Protein AF-A0A0F9AHK0-F1 (afdb_monomer)

Solvent-accessible surface area (backbone atoms only — not comparable to full-atom values): 9996 Å² total; per-residue (Å²): 107,70,67,60,51,50,52,52,49,64,70,68,45,49,66,72,61,95,64,7,54,55,50,31,58,78,67,73,46,63,74,64,61,41,45,46,72,72,63,75,49,68,67,62,45,53,54,50,50,54,48,50,52,52,52,52,50,53,52,51,50,54,53,50,51,53,50,39,51,50,51,32,61,74,71,67,49,70,86,51,73,72,53,39,55,52,47,48,46,67,60,49,47,59,61,51,53,41,40,74,75,36,56,67,57,40,53,53,52,48,50,50,45,51,54,56,47,39,48,44,59,72,49,46,46,55,52,52,52,52,48,42,41,54,71,71,67,58,53,83,62,94,83,64,82,84,58,71,70,64,49,55,51,53,52,49,52,50,50,54,50,52,52,49,50,52,52,52,51,51,53,55,62,75,74,106

Radius of gyration: 20.99 Å; Cα contacts (8 Å, |Δi|>4): 92; chains: 1; bounding box: 49×42×51 Å

Organism: NCBI:txid412755

Foldseek 3Di:
DVVVVVCVLPVQAACDDDLGPVVCVVVVHDSLVSVCVRVVDVVVSVVVVVVVVVVVVVVVVVVLVVQLVVQCVVVVPPCDDPSVVVSSCVSVVVLVVQCVVPVVSSVVVVLCCCQLVVLCPVQVVVLVVLVCVCPVVVDDDPDDDPDPVVVSVVSVVVSVVSNVVSVVVVVVVVVD

Structure (mmCIF, N/CA/C/O backbone):
data_AF-A0A0F9AHK0-F1
#
_entry.id   AF-A0A0F9AHK0-F1
#
loop_
_atom_site.group_PDB
_atom_site.id
_atom_site.type_symbol
_atom_site.label_atom_id
_atom_site.label_alt_id
_atom_site.label_comp_id
_atom_site.label_asym_id
_atom_site.label_entity_id
_atom_site.label_seq_id
_atom_site.pdbx_PDB_ins_code
_atom_site.Cartn_x
_atom_site.Cartn_y
_atom_site.Cartn_z
_atom_site.occupancy
_atom_site.B_iso_or_equiv
_atom_site.auth_seq_id
_atom_site.auth_comp_id
_atom_site.auth_asym_id
_atom_site.auth_atom_id
_atom_site.pdbx_PDB_model_num
ATOM 1 N N . MET A 1 1 ? 10.999 13.729 -3.238 1.00 64.44 1 MET A N 1
ATOM 2 C CA . MET A 1 1 ? 11.751 12.574 -3.778 1.00 64.44 1 MET A CA 1
ATOM 3 C C . MET A 1 1 ? 10.966 11.853 -4.869 1.00 64.44 1 MET A C 1
ATOM 5 O O . MET A 1 1 ? 11.415 11.893 -6.000 1.00 64.44 1 MET A O 1
ATOM 9 N N . TYR A 1 2 ? 9.778 11.299 -4.582 1.00 69.88 2 TYR A N 1
ATOM 10 C CA . TYR A 1 2 ? 8.934 10.634 -5.594 1.00 69.88 2 TYR A CA 1
ATOM 11 C C . TYR A 1 2 ? 8.625 11.519 -6.815 1.00 69.88 2 TYR A C 1
ATOM 13 O O . TYR A 1 2 ? 8.857 11.109 -7.940 1.00 69.88 2 TYR A O 1
ATOM 21 N N . LEU A 1 3 ? 8.238 12.782 -6.602 1.00 77.81 3 LEU A N 1
ATOM 22 C CA . LEU A 1 3 ? 7.973 13.715 -7.709 1.00 77.81 3 LEU A CA 1
ATOM 23 C C . LEU A 1 3 ? 9.207 14.028 -8.571 1.00 77.81 3 LEU A C 1
ATOM 25 O O . LEU A 1 3 ? 9.085 14.187 -9.776 1.00 77.81 3 LEU A O 1
ATOM 29 N N . ILE A 1 4 ? 10.395 14.104 -7.962 1.00 75.62 4 ILE A N 1
ATOM 30 C CA . ILE A 1 4 ? 11.654 14.343 -8.690 1.00 75.62 4 ILE A CA 1
ATOM 31 C C . ILE A 1 4 ? 11.981 13.127 -9.561 1.00 75.62 4 ILE A C 1
ATOM 33 O O . ILE A 1 4 ? 12.410 13.273 -10.699 1.00 75.62 4 ILE A O 1
ATOM 37 N N . TRP A 1 5 ? 11.746 11.931 -9.024 1.00 73.00 5 TRP A N 1
ATOM 38 C CA . TRP A 1 5 ? 11.926 10.667 -9.724 1.00 73.00 5 TRP A CA 1
ATOM 39 C C . TRP A 1 5 ? 10.953 10.501 -10.899 1.00 73.00 5 TRP A C 1
ATOM 41 O O . TRP A 1 5 ? 11.391 10.203 -12.006 1.00 73.00 5 TRP A O 1
ATOM 51 N N . GLU A 1 6 ? 9.663 10.769 -10.686 1.00 77.12 6 GLU A N 1
ATOM 52 C CA . GLU A 1 6 ? 8.639 10.755 -11.741 1.00 77.12 6 GLU A CA 1
ATOM 53 C C . GLU A 1 6 ? 8.956 11.765 -12.846 1.00 77.12 6 GLU A C 1
ATOM 55 O O . GLU A 1 6 ? 8.950 11.419 -14.024 1.00 77.12 6 GLU A O 1
ATOM 60 N N . PHE A 1 7 ? 9.326 12.997 -12.483 1.00 81.06 7 PHE A N 1
ATOM 61 C CA . PHE A 1 7 ? 9.702 14.018 -13.461 1.00 81.06 7 PHE A CA 1
ATOM 62 C C . PHE A 1 7 ? 10.926 13.603 -14.290 1.00 81.06 7 PHE A C 1
ATOM 64 O O . PHE A 1 7 ? 10.965 13.821 -15.499 1.00 81.06 7 PHE A O 1
ATOM 71 N N . LEU A 1 8 ? 11.912 12.965 -13.657 1.00 75.69 8 LEU A N 1
ATOM 72 C CA . LEU A 1 8 ? 13.111 12.472 -14.328 1.00 75.69 8 LEU A CA 1
ATOM 73 C C . LEU A 1 8 ? 12.791 11.319 -15.292 1.00 75.69 8 LEU A C 1
ATOM 75 O O . LEU A 1 8 ? 13.277 11.320 -16.420 1.00 75.69 8 LEU A O 1
ATOM 79 N N . ILE A 1 9 ? 11.956 10.359 -14.889 1.00 75.56 9 ILE A N 1
ATOM 80 C CA . ILE A 1 9 ? 11.557 9.226 -15.740 1.00 75.56 9 ILE A CA 1
ATOM 81 C C . ILE A 1 9 ? 10.699 9.692 -16.918 1.00 75.56 9 ILE A C 1
ATOM 83 O O . ILE A 1 9 ? 11.008 9.355 -18.062 1.00 75.56 9 ILE A O 1
ATOM 87 N N . LEU A 1 10 ? 9.661 10.489 -16.653 1.00 79.00 10 LEU A N 1
ATOM 88 C CA . LEU A 1 10 ? 8.743 10.999 -17.676 1.00 79.00 10 LEU A CA 1
ATOM 89 C C . LEU A 1 10 ? 9.423 11.995 -18.626 1.00 79.00 10 LEU A C 1
ATOM 91 O O . LEU A 1 10 ? 9.027 12.103 -19.782 1.00 79.00 10 LEU A O 1
ATOM 95 N N . GLY A 1 11 ? 10.447 12.713 -18.154 1.00 77.62 11 GLY A N 1
ATOM 96 C CA . GLY A 1 11 ? 11.222 13.644 -18.974 1.00 77.62 11 GLY A CA 1
ATOM 97 C C . GLY A 1 11 ? 12.248 12.969 -19.891 1.00 77.62 11 GLY A C 1
ATOM 98 O O . GLY A 1 11 ? 12.596 13.536 -20.924 1.00 77.62 11 GLY A O 1
ATOM 99 N N . ILE A 1 12 ? 12.742 11.779 -19.533 1.00 74.62 12 ILE A N 1
ATOM 100 C CA . ILE A 1 12 ? 13.797 11.074 -20.284 1.00 74.62 12 ILE A CA 1
ATOM 101 C C . ILE A 1 12 ? 13.221 10.002 -21.216 1.00 74.62 12 ILE A C 1
ATOM 103 O O . ILE A 1 12 ? 13.754 9.795 -22.308 1.00 74.62 12 ILE A O 1
ATOM 107 N N . ILE A 1 13 ? 12.169 9.294 -20.798 1.00 76.44 13 ILE A N 1
ATOM 108 C CA . ILE A 1 13 ? 11.632 8.147 -21.539 1.00 76.44 13 ILE A CA 1
ATOM 109 C C . ILE A 1 13 ? 10.342 8.563 -22.261 1.00 76.44 13 ILE A C 1
ATOM 111 O O . ILE A 1 13 ? 9.387 8.982 -21.605 1.00 76.44 13 ILE A O 1
ATOM 115 N N . PRO A 1 14 ? 10.258 8.407 -23.595 1.00 77.00 14 PRO A N 1
ATOM 116 C CA . PRO A 1 14 ? 9.041 8.718 -24.333 1.00 77.00 14 PRO A CA 1
ATOM 117 C C . PRO A 1 14 ? 7.884 7.777 -23.954 1.00 77.00 14 PRO A C 1
ATOM 119 O O . PRO A 1 14 ? 8.067 6.587 -23.677 1.00 77.00 14 PRO A O 1
ATOM 122 N N . LEU A 1 15 ? 6.659 8.313 -23.982 1.00 68.25 15 LEU A N 1
ATOM 123 C CA . LEU A 1 15 ? 5.432 7.564 -23.681 1.00 68.25 15 LEU A CA 1
ATOM 124 C C . LEU A 1 15 ? 5.148 6.459 -24.718 1.00 68.25 15 LEU A C 1
ATOM 126 O O . LEU A 1 15 ? 4.670 5.382 -24.354 1.00 68.25 15 LEU A O 1
ATOM 130 N N . GLU A 1 16 ? 5.469 6.708 -25.991 1.00 69.31 16 GLU A N 1
ATOM 131 C CA . GLU A 1 16 ? 5.196 5.830 -27.138 1.00 69.31 16 GLU A CA 1
ATOM 132 C C . GLU A 1 16 ? 6.475 5.590 -27.964 1.00 69.31 16 GLU A C 1
ATOM 134 O O . GLU A 1 16 ? 7.288 6.498 -28.128 1.00 69.31 16 GLU A O 1
ATOM 139 N N . GLY A 1 17 ? 6.678 4.364 -28.468 1.00 66.50 17 GLY A N 1
ATOM 140 C CA . GLY A 1 17 ? 7.868 3.964 -29.240 1.00 66.50 17 GLY A CA 1
ATOM 141 C C . GLY A 1 17 ? 8.493 2.638 -28.779 1.00 66.50 17 GLY A C 1
ATOM 142 O O . GLY A 1 17 ? 8.067 2.056 -27.779 1.00 66.50 17 GLY A O 1
ATOM 143 N N . LYS A 1 18 ? 9.514 2.143 -29.502 1.00 63.22 18 LYS A N 1
ATOM 144 C CA . LYS A 1 18 ? 10.298 0.959 -29.086 1.00 63.22 18 LYS A CA 1
ATOM 145 C C . LYS A 1 18 ? 10.996 1.258 -27.755 1.00 63.22 18 LYS A C 1
ATOM 147 O O . LYS A 1 18 ? 11.804 2.176 -27.712 1.00 63.22 18 LYS A O 1
ATOM 152 N N . PHE A 1 19 ? 10.709 0.467 -26.720 1.00 66.31 19 PHE A N 1
ATOM 153 C CA . PHE A 1 19 ? 11.132 0.676 -25.324 1.00 66.31 19 PHE A CA 1
ATOM 154 C C . PHE A 1 19 ? 10.524 1.911 -24.629 1.00 66.31 19 PHE A C 1
ATOM 156 O O . PHE A 1 19 ? 11.051 2.359 -23.614 1.00 66.31 19 PHE A O 1
ATOM 163 N N . GLY A 1 20 ? 9.397 2.438 -25.119 1.00 73.31 20 GLY A N 1
ATOM 164 C CA . GLY A 1 20 ? 8.637 3.478 -24.415 1.00 73.31 20 GLY A CA 1
ATOM 165 C C . GLY A 1 20 ? 7.927 2.961 -23.155 1.00 73.31 20 GLY A C 1
ATOM 166 O O . GLY A 1 20 ? 7.785 1.749 -22.949 1.00 73.31 20 GLY A O 1
ATOM 167 N N . LEU A 1 21 ? 7.427 3.876 -22.319 1.00 75.06 21 LEU A N 1
ATOM 168 C CA . LEU A 1 21 ? 6.784 3.537 -21.036 1.00 75.06 21 LEU A CA 1
ATOM 169 C C . LEU A 1 21 ? 5.576 2.597 -21.195 1.00 75.06 21 LEU A C 1
ATOM 171 O O . LEU A 1 21 ? 5.417 1.672 -20.399 1.00 75.06 21 LEU A O 1
ATOM 175 N N . LYS A 1 22 ? 4.770 2.757 -22.257 1.00 73.75 22 LYS A N 1
ATOM 176 C CA . LYS A 1 22 ? 3.651 1.839 -22.551 1.00 73.75 22 LYS A CA 1
ATOM 177 C C . LYS A 1 22 ? 4.115 0.404 -22.814 1.00 73.75 22 LYS A C 1
ATOM 179 O O . LYS A 1 22 ? 3.472 -0.544 -22.367 1.00 73.75 22 LYS A O 1
ATOM 184 N N . GLN A 1 23 ? 5.241 0.230 -23.508 1.00 75.56 23 GLN A N 1
ATOM 185 C CA . GLN A 1 23 ? 5.791 -1.099 -23.767 1.00 75.56 23 GLN A CA 1
ATOM 186 C C . GLN A 1 23 ? 6.358 -1.712 -22.482 1.00 75.56 23 GLN A C 1
ATOM 188 O O . GLN A 1 23 ? 6.097 -2.882 -22.205 1.00 75.56 23 GLN A O 1
ATOM 193 N N . ALA A 1 24 ? 7.068 -0.919 -21.676 1.00 74.62 24 ALA A N 1
ATOM 194 C CA . ALA A 1 24 ? 7.576 -1.356 -20.378 1.00 74.62 24 ALA A CA 1
ATOM 195 C C . ALA A 1 24 ? 6.443 -1.829 -19.456 1.00 74.62 24 ALA A C 1
ATOM 197 O O . ALA A 1 24 ? 6.532 -2.916 -18.888 1.00 74.62 24 ALA A O 1
ATOM 198 N N . LEU A 1 25 ? 5.338 -1.079 -19.409 1.00 73.44 25 LEU A N 1
ATOM 199 C CA . LEU A 1 25 ? 4.135 -1.457 -18.670 1.00 73.44 25 LEU A CA 1
ATOM 200 C C . LEU A 1 25 ? 3.529 -2.767 -19.199 1.00 73.44 25 LEU A C 1
ATOM 202 O O . LEU A 1 25 ? 3.266 -3.676 -18.418 1.00 73.44 25 LEU A O 1
ATOM 206 N N . SER A 1 26 ? 3.374 -2.909 -20.522 1.00 70.81 26 SER A N 1
ATOM 207 C CA . SER A 1 26 ? 2.823 -4.135 -21.131 1.00 70.81 26 SER A CA 1
ATOM 208 C C . SER A 1 26 ? 3.670 -5.386 -20.861 1.00 70.81 26 SER A C 1
ATOM 210 O O . SER A 1 26 ? 3.148 -6.499 -20.787 1.00 70.81 26 SER A O 1
ATOM 212 N N . GLN A 1 27 ? 4.981 -5.206 -20.685 1.00 72.12 27 GLN A N 1
ATOM 213 C CA . GLN A 1 27 ? 5.934 -6.279 -20.414 1.00 72.12 27 GLN A CA 1
ATOM 214 C C . GLN A 1 27 ? 6.230 -6.452 -18.913 1.00 72.12 27 GLN A C 1
ATOM 216 O O . GLN A 1 27 ? 7.023 -7.322 -18.562 1.00 72.12 27 GLN A O 1
ATOM 221 N N . ASN A 1 28 ? 5.574 -5.686 -18.029 1.00 69.19 28 ASN A N 1
ATOM 222 C CA . ASN A 1 28 ? 5.828 -5.650 -16.581 1.00 69.19 28 ASN A CA 1
ATOM 223 C C . ASN A 1 28 ? 7.311 -5.403 -16.239 1.00 69.19 28 ASN A C 1
ATOM 225 O O . ASN A 1 28 ? 7.866 -6.021 -15.330 1.00 69.19 28 ASN A O 1
ATOM 229 N N . LEU A 1 29 ? 7.970 -4.535 -17.009 1.00 69.94 29 LEU A N 1
ATOM 230 C CA . LEU A 1 29 ? 9.369 -4.168 -16.815 1.00 69.94 29 LEU A CA 1
ATOM 231 C C . LEU A 1 29 ? 9.481 -2.945 -15.907 1.00 69.94 29 LEU A C 1
ATOM 233 O O . LEU A 1 29 ? 8.747 -1.970 -16.069 1.00 69.94 29 LEU A O 1
ATOM 237 N N . ASP A 1 30 ? 10.472 -2.964 -15.017 1.00 71.88 30 ASP A N 1
ATOM 238 C CA . ASP A 1 30 ? 10.845 -1.786 -14.238 1.00 71.88 30 ASP A CA 1
ATOM 239 C C . ASP A 1 30 ? 11.244 -0.627 -15.154 1.00 71.88 30 ASP A C 1
ATOM 241 O O . ASP A 1 30 ? 11.965 -0.803 -16.143 1.00 71.88 30 ASP A O 1
ATOM 245 N N . ALA A 1 31 ? 10.868 0.590 -14.757 1.00 68.50 31 ALA A N 1
ATOM 246 C CA . ALA A 1 31 ? 11.158 1.821 -15.493 1.00 68.50 31 ALA A CA 1
ATOM 247 C C . ALA A 1 31 ? 12.668 2.099 -15.683 1.00 68.50 31 ALA A C 1
ATOM 249 O O . ALA A 1 31 ? 13.062 2.900 -16.531 1.00 68.50 31 ALA A O 1
ATOM 250 N N . ILE A 1 32 ? 13.531 1.380 -14.957 1.00 70.25 32 ILE A N 1
ATOM 251 C CA . ILE A 1 32 ? 14.991 1.416 -15.102 1.00 70.25 32 ILE A CA 1
ATOM 252 C C . ILE A 1 32 ? 15.470 0.770 -16.413 1.00 70.25 32 ILE A C 1
ATOM 254 O O . ILE A 1 32 ? 16.486 1.194 -16.970 1.00 70.25 32 ILE A O 1
ATOM 258 N N . GLN A 1 33 ? 14.763 -0.239 -16.936 1.00 69.50 33 GLN A N 1
ATOM 259 C CA . GLN A 1 33 ? 15.159 -0.897 -18.188 1.00 69.50 33 GLN A CA 1
ATOM 260 C C . GLN A 1 33 ? 15.000 0.020 -19.415 1.00 69.50 33 GLN A C 1
ATOM 262 O O . GLN A 1 33 ? 15.969 0.158 -20.166 1.00 69.50 33 GLN A O 1
ATOM 267 N N . PRO A 1 34 ? 13.863 0.721 -19.600 1.00 69.44 34 PRO A N 1
ATOM 268 C CA . PRO A 1 34 ? 13.742 1.795 -20.585 1.00 69.44 34 PRO A CA 1
ATOM 269 C C . PRO A 1 34 ? 14.780 2.899 -20.386 1.00 69.44 34 PRO A C 1
ATOM 271 O O . PRO A 1 34 ? 15.402 3.347 -21.347 1.00 69.44 34 PRO A O 1
ATOM 274 N N . LEU A 1 35 ? 15.039 3.297 -19.134 1.00 68.31 35 LEU A N 1
ATOM 275 C CA . LEU A 1 35 ? 16.017 4.343 -18.833 1.00 68.31 35 LEU A CA 1
ATOM 276 C C . LEU A 1 35 ? 17.417 3.969 -19.338 1.00 68.31 35 LEU A C 1
ATOM 278 O O . LEU A 1 35 ? 18.112 4.813 -19.904 1.00 68.31 35 LEU A O 1
ATOM 282 N N . ARG A 1 36 ? 17.818 2.699 -19.189 1.00 68.62 36 ARG A N 1
ATOM 283 C CA . ARG A 1 36 ? 19.098 2.180 -19.696 1.00 68.62 36 ARG A CA 1
ATOM 284 C C . ARG A 1 36 ? 19.226 2.330 -21.211 1.00 68.62 36 ARG A C 1
ATOM 286 O O . ARG A 1 36 ? 20.310 2.661 -21.686 1.00 68.62 36 ARG A O 1
ATOM 293 N N . TYR A 1 37 ? 18.141 2.080 -21.941 1.00 70.19 37 TYR A N 1
ATOM 294 C CA . TYR A 1 37 ? 18.115 2.168 -23.400 1.00 70.19 37 TYR A CA 1
ATOM 295 C C . TYR A 1 37 ? 18.329 3.609 -23.889 1.00 70.19 37 TYR A C 1
ATOM 297 O O . TYR A 1 37 ? 19.104 3.826 -24.816 1.00 70.19 37 TYR A O 1
ATOM 305 N N . TYR A 1 38 ? 17.708 4.595 -23.231 1.00 69.44 38 TYR A N 1
ATOM 306 C CA . TYR A 1 38 ? 17.752 5.995 -23.672 1.00 69.44 38 TYR A CA 1
ATOM 307 C C . TYR A 1 38 ? 18.922 6.811 -23.109 1.00 69.44 38 TYR A C 1
ATOM 309 O O . TYR A 1 38 ? 19.412 7.710 -23.786 1.00 69.44 38 TYR A O 1
ATOM 317 N N . THR A 1 39 ? 19.398 6.520 -21.894 1.00 66.44 39 THR A N 1
ATOM 318 C CA . THR A 1 39 ? 20.471 7.323 -21.275 1.00 66.44 39 THR A CA 1
ATOM 319 C C . THR A 1 39 ? 21.875 6.862 -21.642 1.00 66.44 39 THR A C 1
ATOM 321 O O . THR A 1 39 ? 22.783 7.684 -21.624 1.00 66.44 39 THR A O 1
ATOM 324 N N . ASN A 1 40 ? 22.090 5.573 -21.941 1.00 65.50 40 ASN A N 1
ATOM 325 C CA . ASN A 1 40 ? 23.393 4.959 -22.266 1.00 65.50 40 ASN A CA 1
ATOM 326 C C . ASN A 1 40 ? 24.554 5.256 -21.267 1.00 65.50 40 ASN A C 1
ATOM 328 O O . ASN A 1 40 ? 25.704 4.885 -21.502 1.00 65.50 40 ASN A O 1
ATOM 332 N N . ILE A 1 41 ? 24.266 5.886 -20.119 1.00 70.12 41 ILE A N 1
ATOM 333 C CA . ILE A 1 41 ? 25.213 6.246 -19.057 1.00 70.12 41 ILE A CA 1
ATOM 334 C C . ILE A 1 41 ? 25.106 5.202 -17.945 1.00 70.12 41 ILE A C 1
ATOM 336 O O . ILE A 1 41 ? 24.137 5.159 -17.184 1.00 70.12 41 ILE A O 1
ATOM 340 N N . LYS A 1 42 ? 26.146 4.375 -17.808 1.00 69.06 42 LYS A N 1
ATOM 341 C CA . LYS A 1 42 ? 26.187 3.269 -16.834 1.00 69.06 42 LYS A CA 1
ATOM 342 C C . LYS A 1 42 ? 25.998 3.735 -15.379 1.00 69.06 42 LYS A C 1
ATOM 344 O O . LYS A 1 42 ? 25.365 3.031 -14.604 1.00 69.06 42 LYS A O 1
ATOM 349 N N . GLY A 1 43 ? 26.495 4.921 -15.009 1.00 70.94 43 GLY A N 1
ATOM 350 C CA . GLY A 1 43 ? 26.414 5.441 -13.634 1.00 70.94 43 GLY A CA 1
ATOM 351 C C . GLY A 1 43 ? 24.986 5.729 -13.151 1.00 70.94 43 GLY A C 1
ATOM 352 O O . GLY A 1 43 ? 24.614 5.323 -12.052 1.00 70.94 43 GLY A O 1
ATOM 353 N N . ILE A 1 44 ? 24.165 6.362 -13.995 1.00 72.06 44 ILE A N 1
ATOM 354 C CA . ILE A 1 44 ? 22.760 6.687 -13.687 1.00 72.06 44 ILE A CA 1
ATOM 355 C C . ILE A 1 44 ? 21.937 5.405 -13.539 1.00 72.06 44 ILE A C 1
ATOM 357 O O . ILE A 1 44 ? 21.104 5.300 -12.641 1.00 72.06 44 ILE A O 1
ATOM 361 N N . TYR A 1 45 ? 22.228 4.402 -14.368 1.00 72.19 45 TYR A N 1
ATOM 362 C CA . TYR A 1 45 ? 21.596 3.092 -14.287 1.00 72.19 45 TYR A CA 1
ATOM 363 C C . TYR A 1 45 ? 21.850 2.398 -12.939 1.00 72.19 45 TYR A C 1
ATOM 365 O O . TYR A 1 45 ? 20.894 1.980 -12.289 1.00 72.19 45 TYR A O 1
ATOM 373 N N . TYR A 1 46 ? 23.106 2.312 -12.479 1.00 76.31 46 TYR A N 1
ATOM 374 C CA . TYR A 1 46 ? 23.409 1.658 -11.199 1.00 76.31 46 TYR A CA 1
ATOM 375 C C . TYR A 1 46 ? 22.776 2.392 -10.015 1.00 76.31 46 TYR A C 1
ATOM 377 O O . TYR A 1 46 ? 22.182 1.748 -9.152 1.00 76.31 46 TYR A O 1
ATOM 385 N N . ILE A 1 47 ? 22.840 3.727 -9.991 1.00 79.62 47 ILE A N 1
ATOM 386 C CA . ILE A 1 47 ? 22.223 4.524 -8.921 1.00 79.62 47 ILE A CA 1
ATOM 387 C C . ILE A 1 47 ? 20.700 4.340 -8.917 1.00 79.62 47 ILE A C 1
ATOM 389 O O . ILE A 1 47 ? 20.116 4.101 -7.861 1.00 79.62 47 ILE A O 1
ATOM 393 N N . GLY A 1 48 ? 20.061 4.385 -10.090 1.00 77.62 48 GLY A N 1
ATOM 394 C CA . GLY A 1 48 ? 18.625 4.148 -10.232 1.00 77.62 48 GLY A CA 1
ATOM 395 C C . GLY A 1 48 ? 18.211 2.735 -9.816 1.00 77.62 48 GLY A C 1
ATOM 396 O O . GLY A 1 48 ? 17.170 2.564 -9.181 1.00 77.62 48 GLY A O 1
ATOM 397 N N . GLN A 1 49 ? 19.039 1.728 -10.103 1.00 79.50 49 GLN A N 1
ATOM 398 C CA . GLN A 1 49 ? 18.780 0.344 -9.710 1.00 79.50 49 GLN A CA 1
ATOM 399 C C . GLN A 1 49 ? 18.916 0.141 -8.194 1.0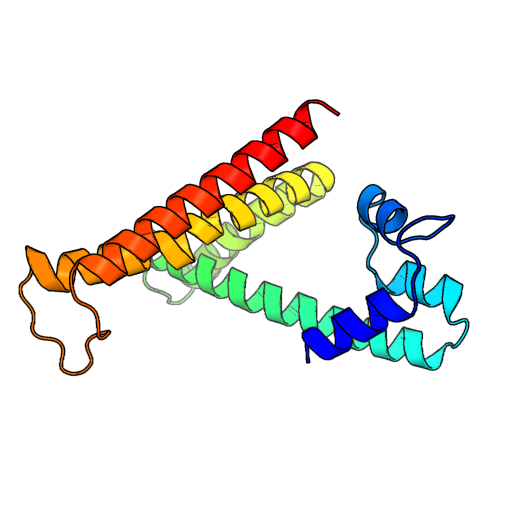0 79.50 49 GLN A C 1
ATOM 401 O O . GLN A 1 49 ? 18.034 -0.465 -7.587 1.00 79.50 49 GLN A O 1
ATOM 406 N N . PHE A 1 50 ? 19.956 0.701 -7.564 1.00 83.88 50 PHE A N 1
ATOM 407 C CA . PHE A 1 50 ? 20.087 0.692 -6.103 1.00 83.88 50 PHE A CA 1
ATOM 408 C C . PHE A 1 50 ? 18.920 1.417 -5.432 1.00 83.88 50 PHE A C 1
ATOM 410 O O . PHE A 1 50 ? 18.314 0.884 -4.503 1.00 83.88 50 PHE A O 1
ATOM 417 N N . PHE A 1 51 ? 18.564 2.602 -5.928 1.00 82.31 51 PHE A N 1
ATOM 418 C CA . PHE A 1 51 ? 17.432 3.362 -5.411 1.00 82.31 51 PHE A CA 1
ATOM 419 C C . PHE A 1 51 ? 16.120 2.578 -5.522 1.00 82.31 51 PHE A C 1
ATOM 421 O O . PHE A 1 51 ? 15.404 2.454 -4.531 1.00 82.31 51 PHE A O 1
ATOM 428 N N . SER A 1 52 ? 15.837 1.996 -6.690 1.00 83.31 52 SER A N 1
ATOM 429 C CA . SER A 1 52 ? 14.616 1.212 -6.917 1.00 83.31 52 SER A CA 1
ATOM 430 C C . SER A 1 52 ? 14.557 -0.011 -6.005 1.00 83.31 52 SER A C 1
ATOM 432 O O . SER A 1 52 ? 13.524 -0.267 -5.394 1.00 83.31 52 SER A O 1
ATOM 434 N N . PHE A 1 53 ? 15.678 -0.716 -5.829 1.00 85.75 53 PHE A N 1
ATOM 435 C CA . PHE A 1 53 ? 15.760 -1.857 -4.919 1.00 85.75 53 PHE A CA 1
ATOM 436 C C . PHE A 1 53 ? 15.414 -1.469 -3.475 1.00 85.75 53 PHE A C 1
ATOM 438 O O . PHE A 1 53 ? 14.576 -2.118 -2.843 1.00 85.75 53 PHE A O 1
ATOM 445 N N . PHE A 1 54 ? 16.005 -0.389 -2.955 1.00 88.44 54 PHE A N 1
ATOM 446 C CA . PHE A 1 54 ? 15.699 0.087 -1.604 1.00 88.44 54 PHE A CA 1
ATOM 447 C C . PHE A 1 54 ? 14.270 0.623 -1.480 1.00 88.44 54 PHE A C 1
ATOM 449 O O . PHE A 1 54 ? 13.619 0.373 -0.464 1.00 88.44 54 PHE A O 1
ATOM 456 N N . ALA A 1 55 ? 13.762 1.319 -2.500 1.00 86.19 55 ALA A N 1
ATOM 457 C CA . ALA A 1 55 ? 12.401 1.846 -2.518 1.00 86.19 55 ALA A CA 1
ATOM 458 C C . ALA A 1 55 ? 11.357 0.719 -2.478 1.00 86.19 55 ALA A C 1
ATOM 460 O O . ALA A 1 55 ? 10.465 0.740 -1.627 1.00 86.19 55 ALA A O 1
ATOM 461 N N . ILE A 1 56 ? 11.513 -0.298 -3.331 1.00 87.06 56 ILE A N 1
ATOM 462 C CA . ILE A 1 56 ? 10.635 -1.474 -3.370 1.00 87.06 56 ILE A CA 1
ATOM 463 C C . ILE A 1 56 ? 10.742 -2.253 -2.059 1.00 87.06 56 ILE A C 1
ATOM 465 O O . ILE A 1 56 ? 9.720 -2.564 -1.454 1.00 87.06 56 ILE A O 1
ATOM 469 N N . THR A 1 57 ? 11.960 -2.507 -1.568 1.00 88.81 57 THR A N 1
ATOM 470 C CA . THR A 1 57 ? 12.172 -3.243 -0.309 1.00 88.81 57 THR A CA 1
ATOM 471 C C . THR A 1 57 ? 11.511 -2.531 0.871 1.00 88.81 57 THR A C 1
ATOM 473 O O . THR A 1 57 ? 10.803 -3.155 1.657 1.00 88.81 57 THR A O 1
ATOM 476 N N . THR A 1 58 ? 11.686 -1.213 0.985 1.00 90.56 58 THR A N 1
ATOM 477 C CA . THR A 1 58 ? 11.107 -0.427 2.086 1.00 90.56 58 THR A CA 1
ATOM 478 C C . THR A 1 58 ? 9.581 -0.378 1.997 1.00 90.56 58 THR A C 1
ATOM 480 O O . THR A 1 58 ? 8.902 -0.547 3.010 1.00 90.56 58 THR A O 1
ATOM 483 N N . SER A 1 59 ? 9.031 -0.201 0.791 1.00 89.19 59 SER A N 1
ATOM 484 C CA . SER A 1 59 ? 7.581 -0.230 0.560 1.00 89.19 59 SER A CA 1
ATOM 485 C C . SER A 1 59 ? 6.983 -1.596 0.917 1.00 89.19 59 SER A C 1
ATOM 487 O O . SER A 1 59 ? 6.016 -1.680 1.678 1.00 89.19 59 SER A O 1
ATOM 489 N N . PHE A 1 60 ? 7.624 -2.675 0.461 1.00 87.56 60 PHE A N 1
ATOM 490 C CA . PHE A 1 60 ? 7.215 -4.045 0.749 1.00 87.56 60 PHE A CA 1
ATOM 491 C C . PHE A 1 60 ? 7.245 -4.359 2.248 1.00 87.56 60 PHE A C 1
ATOM 493 O O . PHE A 1 60 ? 6.306 -4.966 2.767 1.00 87.56 60 PHE A O 1
ATOM 500 N N . LEU A 1 61 ? 8.283 -3.915 2.965 1.00 89.44 61 LEU A N 1
ATOM 501 C CA . LEU A 1 61 ? 8.371 -4.081 4.417 1.00 89.44 61 LEU A CA 1
ATOM 502 C C . LEU A 1 61 ? 7.232 -3.358 5.144 1.00 89.44 61 LEU A C 1
ATOM 504 O O . LEU A 1 61 ? 6.640 -3.939 6.052 1.00 89.44 61 LEU A O 1
ATOM 508 N N . GLY A 1 62 ? 6.887 -2.135 4.731 1.00 88.94 62 GLY A N 1
ATOM 509 C CA . GLY A 1 62 ? 5.777 -1.380 5.319 1.00 88.94 62 GLY A CA 1
ATOM 510 C C . GLY A 1 62 ? 4.436 -2.105 5.186 1.00 88.94 62 GLY A C 1
ATOM 511 O O . GLY A 1 62 ? 3.727 -2.290 6.176 1.00 88.94 62 GLY A O 1
ATOM 512 N N . VAL A 1 63 ? 4.117 -2.584 3.980 1.00 86.56 63 VAL A N 1
ATOM 513 C CA . VAL A 1 63 ? 2.879 -3.340 3.721 1.00 86.56 63 VAL A CA 1
ATOM 514 C C . VAL A 1 63 ? 2.874 -4.673 4.473 1.00 86.56 63 VAL A C 1
ATOM 516 O O . VAL A 1 63 ? 1.870 -5.034 5.087 1.00 86.56 63 VAL A O 1
ATOM 519 N N . SER A 1 64 ? 4.002 -5.385 4.483 1.00 88.31 64 SER A N 1
ATOM 520 C CA . SER A 1 64 ? 4.121 -6.685 5.152 1.00 88.31 64 SER A CA 1
ATOM 521 C C . SER A 1 64 ? 3.950 -6.583 6.665 1.00 88.31 64 SER A C 1
ATOM 523 O O . SER A 1 64 ? 3.295 -7.433 7.263 1.00 88.31 64 SER A O 1
ATOM 525 N N . LEU A 1 65 ? 4.501 -5.538 7.292 1.00 88.62 65 LEU A N 1
ATOM 526 C CA . LEU A 1 65 ? 4.296 -5.267 8.716 1.00 88.62 65 LEU A CA 1
ATOM 527 C C . LEU A 1 65 ? 2.831 -4.926 9.014 1.00 88.62 65 LEU A C 1
ATOM 529 O O . LEU A 1 65 ? 2.273 -5.452 9.975 1.00 88.62 65 LEU A O 1
ATOM 533 N N . GLY A 1 66 ? 2.188 -4.122 8.161 1.00 88.31 66 GLY A N 1
ATOM 534 C CA . GLY A 1 66 ? 0.761 -3.820 8.283 1.00 88.31 66 GLY A CA 1
ATOM 535 C C . GLY A 1 66 ? -0.117 -5.072 8.198 1.00 88.31 66 GLY A C 1
ATOM 536 O O . GLY A 1 66 ? -1.010 -5.256 9.024 1.00 88.31 66 GLY A O 1
ATOM 537 N N . LEU A 1 67 ? 0.167 -5.971 7.250 1.00 87.44 67 LEU A N 1
ATOM 538 C CA . LEU A 1 67 ? -0.550 -7.241 7.117 1.00 87.44 67 LEU A CA 1
ATOM 539 C C . LEU A 1 67 ? -0.269 -8.185 8.295 1.00 87.44 67 LEU A C 1
ATOM 541 O O . LEU A 1 67 ? -1.192 -8.813 8.810 1.00 87.44 67 LEU A O 1
ATOM 545 N N . PHE A 1 68 ? 0.982 -8.252 8.752 1.00 89.06 68 PHE A N 1
ATOM 546 C CA . PHE A 1 68 ? 1.371 -9.027 9.928 1.00 89.06 68 PHE A CA 1
ATOM 547 C C . PHE A 1 68 ? 0.579 -8.590 11.168 1.00 89.06 68 PHE A C 1
ATOM 549 O O . PHE A 1 68 ? 0.031 -9.431 11.886 1.00 89.06 68 PHE A O 1
ATOM 556 N N . ASP A 1 69 ? 0.488 -7.280 11.406 1.00 87.81 69 ASP A N 1
ATOM 557 C CA . ASP A 1 69 ? -0.267 -6.722 12.526 1.00 87.81 69 ASP A CA 1
ATOM 558 C C . ASP A 1 69 ? -1.774 -6.942 12.359 1.00 87.81 69 ASP A C 1
ATOM 560 O O . ASP A 1 69 ? -2.429 -7.365 13.311 1.00 87.81 69 ASP A O 1
ATOM 564 N N . PHE A 1 70 ? -2.309 -6.769 11.147 1.00 87.31 70 PHE A N 1
ATOM 565 C CA . PHE A 1 70 ? -3.715 -7.039 10.843 1.00 87.31 70 PHE A CA 1
ATOM 566 C C . PHE A 1 70 ? -4.107 -8.498 11.123 1.00 87.31 70 PHE A C 1
ATOM 568 O O . PHE A 1 70 ? -5.139 -8.753 11.743 1.00 87.31 70 PHE A O 1
ATOM 575 N N . ILE A 1 71 ? -3.279 -9.465 10.715 1.00 87.00 71 ILE A N 1
ATOM 576 C CA . ILE A 1 71 ? -3.518 -10.893 10.978 1.00 87.00 71 ILE A CA 1
ATOM 577 C C . ILE A 1 71 ? -3.402 -11.184 12.478 1.00 87.00 71 ILE A C 1
ATOM 579 O O . ILE A 1 71 ? -4.247 -11.889 13.037 1.00 87.00 71 ILE A O 1
ATOM 583 N N . ALA A 1 72 ? -2.389 -10.633 13.151 1.00 87.44 72 ALA A N 1
ATOM 584 C CA . ALA A 1 72 ? -2.223 -10.807 14.592 1.00 87.44 72 ALA A CA 1
ATOM 585 C C . ALA A 1 72 ? -3.450 -10.305 15.374 1.00 87.44 72 ALA A C 1
ATOM 587 O O . ALA A 1 72 ? -3.935 -11.005 16.269 1.00 87.44 72 ALA A O 1
ATOM 588 N N . ASP A 1 73 ? -3.973 -9.136 15.003 1.00 85.94 73 ASP A N 1
ATOM 589 C CA . ASP A 1 73 ? -5.136 -8.521 15.640 1.00 85.94 73 ASP A CA 1
ATOM 590 C C . ASP A 1 73 ? -6.438 -9.254 15.272 1.00 85.94 73 ASP A C 1
ATOM 592 O O . ASP A 1 73 ? -7.265 -9.519 16.149 1.00 85.94 73 ASP A O 1
ATOM 596 N N . GLY A 1 74 ? -6.594 -9.667 14.010 1.00 84.75 74 GLY A N 1
ATOM 597 C CA . GLY A 1 74 ? -7.756 -10.413 13.520 1.00 84.75 74 GLY A CA 1
ATOM 598 C C . GLY A 1 74 ? -7.933 -11.773 14.200 1.00 84.75 74 GLY A C 1
ATOM 599 O O . GLY A 1 74 ? -9.041 -12.123 14.608 1.00 84.75 74 GLY A O 1
ATOM 600 N N . PHE A 1 75 ? -6.839 -12.512 14.409 1.00 83.31 75 PHE A N 1
ATOM 601 C CA . PHE A 1 75 ? -6.861 -13.790 15.134 1.00 83.31 75 PHE A CA 1
ATOM 602 C C . PHE A 1 75 ? -6.658 -13.642 16.654 1.00 83.31 75 PHE A C 1
ATOM 604 O O . PHE A 1 75 ? -6.648 -14.646 17.369 1.00 83.31 75 PHE A O 1
ATOM 611 N N . LYS A 1 76 ? -6.495 -12.412 17.169 1.00 80.56 76 LYS A N 1
ATOM 612 C CA . LYS A 1 76 ? -6.193 -12.110 18.585 1.00 80.56 76 LYS A CA 1
ATOM 613 C C . LYS A 1 76 ? -4.991 -12.899 19.127 1.00 80.56 76 LYS A C 1
ATOM 615 O O . LYS A 1 76 ? -4.978 -13.346 20.278 1.00 80.56 76 LYS A O 1
ATOM 620 N N . ILE A 1 77 ? -3.970 -13.099 18.297 1.00 79.69 77 ILE A N 1
ATOM 621 C CA . ILE A 1 77 ? -2.793 -13.899 18.642 1.00 79.69 77 ILE A CA 1
ATOM 622 C C . ILE A 1 77 ? -1.741 -13.000 19.297 1.00 79.69 77 ILE A C 1
ATOM 624 O O . ILE A 1 77 ? -1.298 -12.004 18.732 1.00 79.69 77 ILE A O 1
ATOM 628 N N . GLN A 1 78 ? -1.270 -13.383 20.487 1.00 74.00 78 GLN A N 1
ATOM 629 C CA . GLN A 1 78 ? -0.153 -12.690 21.131 1.00 74.00 78 GLN A CA 1
ATOM 630 C C . GLN A 1 78 ? 1.131 -12.829 20.298 1.00 74.00 78 GLN A C 1
ATOM 632 O O . GLN A 1 78 ? 1.567 -13.941 19.987 1.00 74.00 78 GLN 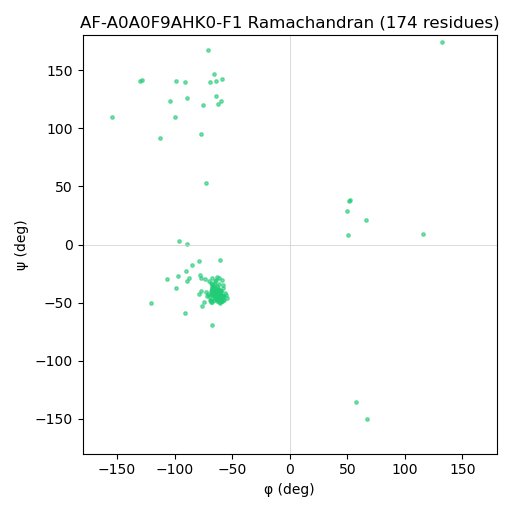A O 1
ATOM 637 N N . LYS A 1 79 ? 1.771 -11.693 20.001 1.00 73.56 79 LYS A N 1
ATOM 638 C CA . LYS A 1 79 ? 2.991 -11.558 19.183 1.00 73.56 79 LYS A CA 1
ATOM 639 C C . LYS A 1 79 ? 4.259 -12.056 19.917 1.00 73.56 79 LYS A C 1
ATOM 641 O O . LYS A 1 79 ? 5.232 -11.316 20.041 1.00 73.56 79 LYS A O 1
ATOM 646 N N . LYS A 1 80 ? 4.267 -13.285 20.454 1.00 74.50 80 LYS A N 1
ATOM 647 C CA . LYS A 1 80 ? 5.396 -13.858 21.225 1.00 74.50 80 LYS A CA 1
ATOM 648 C C . LYS A 1 80 ? 5.809 -15.253 20.743 1.00 74.50 80 LYS A C 1
ATOM 650 O O . LYS A 1 80 ? 4.966 -16.096 20.440 1.00 74.50 80 LYS A O 1
ATOM 655 N N . GLY A 1 81 ? 7.123 -15.500 20.729 1.00 78.75 81 GLY A N 1
ATOM 656 C CA . GLY A 1 81 ? 7.723 -16.808 20.444 1.00 78.75 81 GLY A CA 1
ATOM 657 C C . GLY A 1 81 ? 7.319 -17.389 19.085 1.00 78.75 81 GLY A C 1
ATOM 658 O O . GLY A 1 81 ? 7.261 -16.678 18.083 1.00 78.75 81 GLY A O 1
ATOM 659 N N . ILE A 1 82 ? 6.991 -18.683 19.069 1.00 78.69 82 ILE A N 1
ATOM 660 C CA . ILE A 1 82 ? 6.627 -19.464 17.871 1.00 78.69 82 ILE A CA 1
ATOM 661 C C . ILE A 1 82 ? 5.408 -18.875 17.139 1.00 78.69 82 ILE A C 1
ATOM 663 O O . ILE A 1 82 ? 5.335 -18.921 15.913 1.00 78.69 82 ILE A O 1
ATOM 667 N N . LYS A 1 83 ? 4.480 -18.238 17.865 1.00 80.19 83 LYS A N 1
ATOM 668 C CA . LYS A 1 83 ? 3.275 -17.634 17.277 1.00 80.19 83 LYS A CA 1
ATOM 669 C C . LYS A 1 83 ? 3.605 -16.469 16.338 1.00 80.19 83 LYS A C 1
ATOM 671 O O . LYS A 1 83 ? 2.924 -16.294 15.335 1.00 80.19 83 LYS A O 1
ATOM 676 N N . LYS A 1 84 ? 4.684 -15.720 16.605 1.00 83.19 84 LYS A N 1
ATOM 677 C CA . LYS A 1 84 ? 5.184 -14.664 15.706 1.00 83.19 84 LYS A CA 1
ATOM 678 C C . LYS A 1 84 ? 5.642 -15.250 14.369 1.00 83.19 84 LYS A C 1
ATOM 680 O O . LYS A 1 84 ? 5.311 -14.710 13.321 1.00 83.19 84 LYS A O 1
ATOM 685 N N . ILE A 1 85 ? 6.381 -16.357 14.413 1.00 83.62 85 ILE A N 1
ATOM 686 C CA . ILE A 1 85 ? 6.865 -17.043 13.209 1.00 8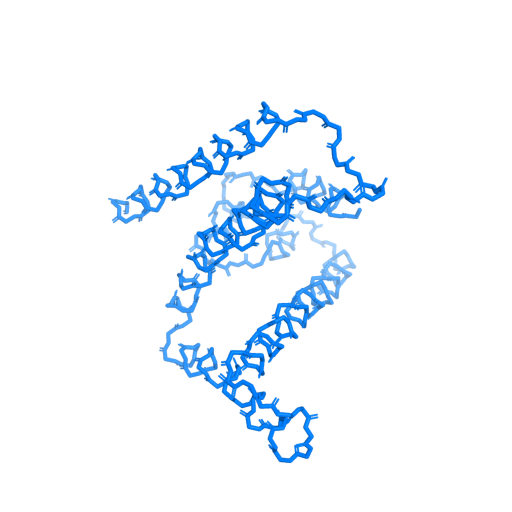3.62 85 ILE A CA 1
ATOM 687 C C . ILE A 1 85 ? 5.679 -17.588 12.413 1.00 83.62 85 ILE A C 1
ATOM 689 O O . ILE A 1 85 ? 5.637 -17.409 11.205 1.00 83.62 85 ILE A O 1
ATOM 693 N N . LEU A 1 86 ? 4.682 -18.169 13.085 1.00 86.06 86 LEU A N 1
ATOM 694 C CA . LEU A 1 86 ? 3.475 -18.677 12.434 1.00 86.06 86 LEU A CA 1
ATOM 695 C C . LEU A 1 86 ? 2.678 -17.571 11.720 1.00 86.06 86 LEU A C 1
ATOM 697 O O . LEU A 1 86 ? 2.282 -17.759 10.574 1.00 86.06 86 LEU A O 1
ATOM 701 N N . ILE A 1 87 ? 2.499 -16.403 12.349 1.00 86.50 87 ILE A N 1
ATOM 702 C CA . ILE A 1 87 ? 1.844 -15.249 11.706 1.00 86.50 87 ILE A CA 1
ATOM 703 C C . ILE A 1 87 ? 2.656 -14.780 10.494 1.00 86.50 87 ILE A C 1
ATOM 705 O O . ILE A 1 87 ? 2.083 -14.556 9.431 1.00 86.50 87 ILE A O 1
ATOM 709 N N . ALA A 1 88 ? 3.984 -14.675 10.617 1.00 86.38 88 ALA A N 1
ATOM 710 C CA . ALA A 1 88 ? 4.843 -14.295 9.495 1.00 86.38 88 ALA A CA 1
ATOM 711 C C . ALA A 1 88 ? 4.732 -15.304 8.342 1.00 86.38 88 ALA A C 1
ATOM 713 O O . ALA A 1 88 ? 4.602 -14.918 7.185 1.00 86.38 88 ALA A O 1
ATOM 714 N N . LEU A 1 89 ? 4.695 -16.595 8.659 1.00 87.81 89 LEU A N 1
ATOM 715 C CA . LEU A 1 89 ? 4.553 -17.661 7.678 1.00 87.81 89 LEU A CA 1
ATOM 716 C C . LEU A 1 89 ? 3.199 -17.558 6.961 1.00 87.81 89 LEU A C 1
ATOM 718 O O . LEU A 1 89 ? 3.172 -17.548 5.740 1.00 87.81 89 LEU A O 1
ATOM 722 N N . ILE A 1 90 ? 2.094 -17.347 7.679 1.00 86.75 90 ILE A N 1
ATOM 723 C CA . ILE A 1 90 ? 0.769 -17.113 7.071 1.00 86.75 90 ILE A CA 1
ATOM 724 C C . ILE A 1 90 ? 0.732 -15.817 6.241 1.00 86.75 90 ILE A C 1
ATOM 726 O O . ILE A 1 90 ? 0.013 -15.749 5.251 1.00 86.75 90 ILE A O 1
ATOM 730 N N . THR A 1 91 ? 1.514 -14.803 6.612 1.00 87.06 91 THR A N 1
ATOM 731 C CA . THR A 1 91 ? 1.587 -13.520 5.894 1.00 87.06 91 THR A CA 1
ATOM 732 C C . THR A 1 91 ? 2.311 -13.665 4.551 1.00 87.06 91 THR A C 1
ATOM 734 O O . THR A 1 91 ? 1.848 -13.145 3.539 1.00 87.06 91 THR A O 1
ATOM 737 N N . PHE A 1 92 ? 3.440 -14.382 4.522 1.00 88.31 92 PHE A N 1
ATOM 738 C CA . PHE A 1 92 ? 4.306 -14.466 3.339 1.00 88.31 92 PHE A CA 1
ATOM 739 C C . PHE A 1 92 ? 4.078 -15.706 2.474 1.00 88.31 92 PHE A C 1
ATOM 741 O O . PHE A 1 92 ? 4.324 -15.661 1.269 1.00 88.31 92 PHE A O 1
ATOM 748 N N . LEU A 1 93 ? 3.607 -16.812 3.050 1.00 89.62 93 LEU A N 1
ATOM 749 C CA . LEU A 1 93 ? 3.467 -18.073 2.325 1.00 89.62 93 LEU A CA 1
ATOM 750 C C . LEU A 1 93 ? 2.438 -18.000 1.185 1.00 89.62 93 LEU A C 1
ATOM 752 O O . LEU A 1 93 ? 2.783 -18.440 0.089 1.00 89.62 93 LEU A O 1
ATOM 756 N N . PRO A 1 94 ? 1.237 -17.406 1.351 1.00 86.88 94 PRO A N 1
ATOM 757 C CA . PRO A 1 94 ? 0.288 -17.295 0.247 1.00 86.88 94 PRO A CA 1
ATOM 758 C C . PRO A 1 94 ? 0.840 -16.471 -0.931 1.00 86.88 94 PRO A C 1
ATOM 760 O O . PRO A 1 94 ? 0.824 -16.989 -2.050 1.00 86.88 94 PRO A O 1
ATOM 763 N N . PRO A 1 95 ? 1.410 -15.260 -0.728 1.00 87.06 95 PRO A N 1
ATOM 764 C CA . PRO A 1 95 ? 2.069 -14.519 -1.806 1.00 87.06 95 PRO A CA 1
ATOM 765 C C . PRO A 1 95 ? 3.173 -15.309 -2.521 1.00 87.06 95 PRO A C 1
ATOM 767 O O . PRO A 1 95 ? 3.233 -15.294 -3.751 1.00 87.06 95 PRO A O 1
ATOM 770 N N . ILE A 1 96 ? 4.024 -16.027 -1.776 1.00 87.44 96 ILE A N 1
ATOM 771 C CA . ILE A 1 96 ? 5.135 -16.808 -2.347 1.00 87.44 96 ILE A CA 1
ATOM 772 C C . ILE A 1 96 ? 4.611 -17.952 -3.219 1.00 87.44 96 ILE A C 1
ATOM 774 O O . ILE A 1 96 ? 5.074 -18.125 -4.345 1.00 87.44 96 ILE A O 1
ATOM 778 N N . VAL A 1 97 ? 3.622 -18.707 -2.736 1.00 90.81 97 VAL A N 1
ATOM 779 C CA . VAL A 1 97 ? 3.036 -19.828 -3.487 1.00 90.81 97 VAL A CA 1
ATOM 780 C C . VAL A 1 97 ? 2.376 -19.336 -4.776 1.00 90.81 97 VAL A C 1
ATOM 782 O O . VAL A 1 97 ? 2.611 -19.905 -5.839 1.00 90.81 97 VAL A O 1
ATOM 785 N N . ILE A 1 98 ? 1.607 -18.245 -4.712 1.00 87.19 98 ILE A N 1
ATOM 786 C CA . ILE A 1 98 ? 0.947 -17.670 -5.895 1.00 87.19 98 ILE A CA 1
ATOM 787 C C . ILE A 1 98 ? 1.986 -17.189 -6.915 1.00 87.19 98 ILE A C 1
ATOM 789 O O . ILE A 1 98 ? 1.834 -17.437 -8.111 1.00 87.19 98 ILE A O 1
ATOM 793 N N . THR A 1 99 ? 3.065 -16.557 -6.445 1.00 87.50 99 THR A N 1
ATOM 794 C CA . THR A 1 99 ? 4.149 -16.066 -7.310 1.00 87.50 99 THR A CA 1
ATOM 795 C C . THR A 1 99 ? 4.887 -17.210 -8.008 1.00 87.50 99 THR A C 1
ATOM 797 O O . THR A 1 99 ? 5.224 -17.079 -9.184 1.00 87.50 99 THR A O 1
ATOM 800 N N . LEU A 1 100 ? 5.100 -18.340 -7.321 1.00 87.75 100 LEU A N 1
ATOM 801 C CA . LEU A 1 100 ? 5.729 -19.533 -7.902 1.00 87.75 100 LEU A CA 1
ATOM 802 C C . LEU A 1 100 ? 4.857 -20.204 -8.972 1.00 87.75 100 LEU A C 1
ATOM 804 O O . LEU A 1 100 ? 5.393 -20.738 -9.938 1.00 87.75 100 LEU A O 1
ATOM 808 N N . ILE A 1 101 ? 3.530 -20.179 -8.812 1.00 89.12 101 ILE A N 1
ATOM 809 C CA . ILE A 1 101 ? 2.598 -20.774 -9.780 1.00 89.12 101 ILE A CA 1
ATOM 810 C C . ILE A 1 101 ? 2.458 -19.879 -11.012 1.00 89.12 101 ILE A C 1
ATOM 812 O O . ILE A 1 101 ? 2.594 -20.347 -12.142 1.00 89.12 101 ILE A O 1
ATOM 816 N N . ASN A 1 102 ? 2.142 -18.596 -10.812 1.00 85.12 102 ASN A N 1
ATOM 817 C CA . ASN A 1 102 ? 1.976 -17.659 -11.915 1.00 85.12 102 ASN A CA 1
ATOM 818 C C . ASN A 1 102 ? 2.247 -16.210 -11.468 1.00 85.12 102 ASN A C 1
ATOM 820 O O . ASN A 1 102 ? 1.401 -15.604 -10.800 1.00 85.12 102 ASN A O 1
ATOM 824 N N . PRO A 1 103 ? 3.358 -15.593 -11.911 1.00 82.00 103 PRO A N 1
ATOM 825 C CA . PRO A 1 103 ? 3.684 -14.218 -11.539 1.00 82.00 103 PRO A CA 1
ATOM 826 C C . PRO A 1 103 ? 2.648 -13.208 -12.052 1.00 82.00 103 PRO A C 1
ATOM 828 O O . PRO A 1 103 ? 2.419 -12.184 -11.411 1.00 82.00 103 PRO A O 1
ATOM 831 N N . LYS A 1 104 ? 1.955 -13.498 -13.164 1.00 83.38 104 LYS A N 1
ATOM 832 C CA . LYS A 1 104 ? 0.890 -12.618 -13.675 1.00 83.38 104 LYS A CA 1
ATOM 833 C C . LYS A 1 104 ? -0.310 -12.586 -12.733 1.00 83.38 104 LYS A C 1
ATOM 835 O O . LYS A 1 104 ? -0.906 -11.531 -12.547 1.00 83.38 104 LYS A O 1
ATOM 840 N N . LEU A 1 105 ? -0.645 -13.726 -12.125 1.00 83.62 105 LEU A N 1
ATOM 841 C CA . LEU A 1 105 ? -1.758 -13.819 -11.183 1.00 83.62 105 LEU A CA 1
ATOM 842 C C . LEU A 1 105 ? -1.469 -13.018 -9.910 1.00 83.62 105 LEU A C 1
ATOM 844 O O . LEU A 1 105 ? -2.351 -12.315 -9.422 1.00 83.62 105 LEU A O 1
ATOM 848 N N . PHE A 1 106 ? -0.225 -13.067 -9.419 1.00 85.38 106 PHE A N 1
ATOM 849 C CA . PHE A 1 106 ? 0.212 -12.236 -8.298 1.00 85.38 106 PHE A CA 1
ATOM 850 C C . PHE A 1 106 ? 0.038 -10.741 -8.599 1.00 85.38 106 PHE A C 1
ATOM 852 O O . PHE A 1 106 ? -0.541 -10.025 -7.788 1.00 85.38 106 PHE A O 1
ATOM 859 N N . LEU A 1 107 ? 0.467 -10.280 -9.779 1.00 84.12 107 LEU A N 1
ATOM 860 C CA . LEU A 1 107 ? 0.328 -8.874 -10.176 1.00 84.12 107 LEU A CA 1
ATOM 861 C C . LEU A 1 107 ? -1.138 -8.436 -10.300 1.00 84.12 107 LEU A C 1
ATOM 863 O O . LEU A 1 107 ? -1.488 -7.342 -9.865 1.00 84.12 107 LEU A O 1
ATOM 867 N N . VAL A 1 108 ? -2.015 -9.285 -10.847 1.00 84.62 108 VAL A N 1
ATOM 868 C CA . VAL A 1 108 ? -3.458 -8.984 -10.913 1.00 84.62 108 VAL A CA 1
ATOM 869 C C . VAL A 1 108 ? -4.053 -8.870 -9.508 1.00 84.62 108 VAL A C 1
ATOM 871 O O . VAL A 1 108 ? -4.735 -7.890 -9.212 1.00 84.62 108 VAL A O 1
ATOM 874 N N . ALA A 1 109 ? -3.752 -9.825 -8.625 1.00 85.62 109 ALA A N 1
ATOM 875 C CA . ALA A 1 109 ? -4.228 -9.800 -7.245 1.00 85.62 109 ALA A CA 1
ATOM 876 C C . ALA A 1 109 ? -3.695 -8.582 -6.469 1.00 85.62 109 ALA A C 1
ATOM 878 O O . ALA A 1 109 ? -4.437 -7.969 -5.702 1.00 85.62 109 ALA A O 1
ATOM 879 N N . LEU A 1 110 ? -2.431 -8.209 -6.691 1.00 84.81 110 LEU A N 1
ATOM 880 C CA . LEU A 1 110 ? -1.804 -7.040 -6.080 1.00 84.81 110 LEU A CA 1
ATOM 881 C C . LEU A 1 110 ? -2.465 -5.735 -6.538 1.00 84.81 110 LEU A C 1
ATOM 883 O O . LEU A 1 110 ? -2.754 -4.888 -5.696 1.00 84.81 110 LEU A O 1
ATOM 887 N N . ASN A 1 111 ? -2.755 -5.593 -7.835 1.00 84.38 111 ASN A N 1
ATOM 888 C CA . ASN A 1 111 ? -3.465 -4.424 -8.362 1.00 84.38 111 ASN A CA 1
ATOM 889 C C . ASN A 1 111 ? -4.866 -4.307 -7.751 1.00 84.38 111 ASN A C 1
ATOM 891 O O . ASN A 1 111 ? -5.229 -3.242 -7.259 1.00 84.38 111 ASN A O 1
ATOM 895 N N . TYR A 1 112 ? -5.614 -5.413 -7.683 1.00 85.56 112 TYR A N 1
ATOM 896 C CA . TYR A 1 112 ? -6.945 -5.428 -7.070 1.00 85.56 112 TYR A CA 1
ATOM 897 C C . TYR A 1 112 ? -6.904 -5.050 -5.579 1.00 85.56 112 TYR A C 1
ATOM 899 O O . TYR A 1 112 ? -7.699 -4.236 -5.100 1.00 85.56 112 TYR A O 1
ATOM 907 N N . ALA A 1 113 ? -5.950 -5.618 -4.835 1.00 87.50 113 ALA A N 1
ATOM 908 C CA . ALA A 1 113 ? -5.766 -5.319 -3.419 1.00 87.50 113 ALA A CA 1
ATOM 909 C C . ALA A 1 113 ? -5.334 -3.861 -3.182 1.00 87.50 113 ALA A C 1
ATOM 911 O O . ALA A 1 113 ? -5.806 -3.233 -2.236 1.00 87.50 113 ALA A O 1
ATOM 912 N N . GLY A 1 114 ? -4.465 -3.315 -4.035 1.00 84.25 114 GLY A N 1
ATOM 913 C CA . GLY A 1 114 ? -3.988 -1.935 -3.950 1.00 84.25 114 GLY A CA 1
ATOM 914 C C . GLY A 1 114 ? -5.066 -0.907 -4.285 1.00 84.25 114 GLY A C 1
ATOM 915 O O . GLY A 1 114 ? -5.267 0.025 -3.509 1.00 84.25 114 GLY A O 1
ATOM 916 N N . GLY A 1 115 ? -5.786 -1.100 -5.391 1.00 84.50 115 GLY A N 1
ATOM 917 C CA . GLY A 1 115 ? -6.841 -0.190 -5.835 1.00 84.50 115 GLY A CA 1
ATOM 918 C C . GLY A 1 115 ? -8.040 -0.201 -4.892 1.00 84.50 115 GLY A C 1
ATOM 919 O O . GLY A 1 115 ? -8.284 0.747 -4.141 1.00 84.50 115 GLY A O 1
ATOM 920 N N . ILE A 1 116 ? -8.769 -1.318 -4.868 1.00 85.75 116 ILE A N 1
ATOM 921 C CA . ILE A 1 116 ? -10.012 -1.431 -4.094 1.00 85.75 116 ILE A CA 1
ATOM 922 C C . ILE A 1 116 ? -9.710 -1.547 -2.599 1.00 85.75 116 ILE A C 1
ATOM 924 O O . ILE A 1 116 ? -10.280 -0.814 -1.790 1.00 85.75 116 ILE A O 1
ATOM 928 N N . GLY A 1 117 ? -8.796 -2.440 -2.212 1.00 85.62 117 GLY A N 1
ATOM 929 C CA . GLY A 1 117 ? -8.444 -2.631 -0.803 1.00 85.62 117 GLY A CA 1
ATOM 930 C C . GLY A 1 117 ? -7.816 -1.379 -0.185 1.00 85.62 117 GLY A C 1
ATOM 931 O O . GLY A 1 117 ? -8.196 -0.990 0.921 1.00 85.62 117 GLY A O 1
ATOM 932 N N . GLY A 1 118 ? -6.928 -0.697 -0.914 1.00 86.00 118 GLY A N 1
ATOM 933 C CA . GLY A 1 118 ? -6.337 0.571 -0.488 1.00 86.00 118 GLY A CA 1
ATOM 934 C C . GLY A 1 118 ? -7.377 1.675 -0.305 1.00 86.00 118 GLY A C 1
ATOM 935 O O . GLY A 1 118 ? -7.402 2.308 0.750 1.00 86.00 118 GLY A O 1
ATOM 936 N N . ALA A 1 119 ? -8.290 1.869 -1.263 1.00 86.94 119 ALA A N 1
ATOM 937 C CA . ALA A 1 119 ? -9.357 2.868 -1.144 1.00 86.94 119 ALA A CA 1
ATOM 938 C C . ALA A 1 119 ? -10.278 2.604 0.064 1.00 86.94 119 ALA A C 1
ATOM 940 O O . ALA A 1 119 ? -10.630 3.525 0.813 1.00 86.94 119 ALA A O 1
ATOM 941 N N . LEU A 1 120 ? -10.628 1.338 0.305 1.00 87.25 120 LEU A N 1
ATOM 942 C CA . LEU A 1 120 ? -11.460 0.948 1.442 1.00 87.25 120 LEU A CA 1
ATOM 943 C C . LEU A 1 120 ? -10.733 1.146 2.782 1.00 87.25 120 LEU A C 1
ATOM 945 O O . LEU A 1 120 ? -11.290 1.726 3.715 1.00 87.25 120 LEU A O 1
ATOM 949 N N . LEU A 1 121 ? -9.486 0.695 2.897 1.00 87.25 121 LEU A N 1
ATOM 950 C CA . LEU A 1 121 ? -8.754 0.740 4.165 1.00 87.25 121 LEU A CA 1
ATOM 951 C C . LEU A 1 121 ? -8.217 2.137 4.494 1.00 87.25 121 LEU A C 1
ATOM 953 O O . LEU A 1 121 ? -8.263 2.548 5.651 1.00 87.25 121 LEU A O 1
ATOM 957 N N . LEU A 1 122 ? -7.716 2.876 3.504 1.00 86.44 122 LEU A N 1
ATOM 958 C CA . LEU A 1 122 ? -7.052 4.163 3.732 1.00 86.44 122 LEU A CA 1
ATOM 959 C C . LEU A 1 122 ? -8.008 5.352 3.692 1.00 86.44 122 LEU A C 1
ATOM 961 O O . LEU A 1 122 ? -7.684 6.388 4.268 1.00 86.44 122 LEU A O 1
ATOM 965 N N . VAL A 1 123 ? -9.171 5.231 3.043 1.00 85.62 123 VAL A N 1
ATOM 966 C CA . VAL A 1 123 ? -10.102 6.360 2.890 1.00 85.62 123 VAL A CA 1
ATOM 967 C C . VAL A 1 123 ? -11.463 6.065 3.517 1.00 85.62 123 VAL A C 1
ATOM 969 O O . VAL A 1 123 ? -11.935 6.849 4.345 1.00 85.62 123 VAL A O 1
ATOM 972 N N . LEU A 1 124 ? -12.089 4.924 3.208 1.00 86.25 124 LEU A N 1
ATOM 973 C CA . LEU A 1 124 ? -13.413 4.603 3.761 1.00 86.25 124 LEU A CA 1
ATOM 974 C C . LEU A 1 124 ? -13.360 4.345 5.275 1.00 86.25 124 LEU A C 1
ATOM 976 O O . LEU A 1 124 ? -14.127 4.934 6.041 1.00 86.25 124 LEU A O 1
ATOM 980 N N . LEU A 1 125 ? -12.440 3.494 5.723 1.00 87.12 125 LEU A N 1
ATOM 981 C CA . LEU A 1 125 ? -12.314 3.093 7.123 1.00 87.12 125 LEU A CA 1
ATOM 982 C C . LEU A 1 125 ? -12.055 4.273 8.085 1.00 87.12 125 LEU A C 1
ATOM 984 O O . LEU A 1 125 ? -12.805 4.389 9.060 1.00 87.12 125 LEU A O 1
ATOM 988 N N . PRO A 1 126 ? -11.110 5.208 7.839 1.00 83.94 126 PRO A N 1
ATOM 989 C CA . PRO A 1 126 ? -10.959 6.379 8.705 1.00 83.94 126 PRO A CA 1
ATOM 990 C C . PRO A 1 126 ? -12.183 7.300 8.666 1.00 83.94 126 PRO A C 1
ATOM 992 O O . PRO A 1 126 ? -12.560 7.852 9.702 1.00 83.94 126 PRO A O 1
ATOM 995 N N . THR A 1 127 ? -12.863 7.418 7.521 1.00 85.75 127 THR A N 1
ATOM 996 C CA . THR A 1 127 ? -14.102 8.207 7.402 1.00 85.75 127 THR A CA 1
ATOM 997 C C . THR A 1 127 ? -15.200 7.654 8.311 1.00 85.75 127 THR A C 1
ATOM 999 O O . THR A 1 127 ? -15.814 8.404 9.079 1.00 85.75 127 THR A O 1
ATOM 1002 N N . ILE A 1 128 ? -15.398 6.332 8.305 1.00 86.00 128 ILE A N 1
ATOM 1003 C CA . ILE A 1 128 ? -16.356 5.651 9.187 1.00 86.00 128 ILE A CA 1
ATOM 1004 C C . ILE A 1 128 ? -15.929 5.777 10.655 1.00 86.00 128 ILE A C 1
ATOM 1006 O O . ILE A 1 128 ? -16.772 6.037 11.518 1.00 86.00 128 ILE A O 1
ATOM 1010 N N . MET A 1 129 ? -14.634 5.645 10.964 1.00 85.94 129 MET A N 1
ATOM 1011 C CA . MET A 1 129 ? -14.127 5.813 12.331 1.00 85.94 129 MET A CA 1
ATOM 1012 C C . MET A 1 129 ? -14.406 7.216 12.882 1.00 85.94 129 MET A C 1
ATOM 1014 O O . MET A 1 129 ? -14.858 7.343 14.024 1.00 85.94 129 MET A O 1
ATOM 1018 N N . VAL A 1 130 ? -14.189 8.266 12.083 1.00 85.94 130 VAL A N 1
ATOM 1019 C CA . VAL A 1 130 ? -14.492 9.652 12.479 1.00 85.94 130 VAL A CA 1
ATOM 1020 C C . VAL A 1 130 ? -15.997 9.849 12.659 1.00 85.94 130 VAL A C 1
ATOM 1022 O O . VAL A 1 130 ? -16.420 10.440 13.657 1.00 85.94 130 VAL A O 1
ATOM 1025 N N . TYR A 1 131 ? -16.815 9.315 11.748 1.00 83.06 131 TYR A N 1
ATOM 1026 C CA . TYR A 1 131 ? -18.273 9.374 11.863 1.00 83.06 131 TYR A CA 1
ATOM 1027 C C . TYR A 1 131 ? -18.773 8.692 13.148 1.00 83.06 131 TYR A C 1
ATOM 1029 O O . TYR A 1 131 ? -19.543 9.284 13.910 1.00 83.06 131 TYR A O 1
ATOM 1037 N N . SER A 1 132 ? -18.284 7.483 13.435 1.00 83.81 132 SER A N 1
ATOM 1038 C CA . SER A 1 132 ? -18.644 6.712 14.628 1.00 83.81 132 SER A CA 1
ATOM 1039 C C . SER A 1 132 ? -18.245 7.431 15.920 1.00 83.81 132 SER A C 1
ATOM 1041 O O . SER A 1 132 ? -19.077 7.603 16.817 1.00 83.81 132 SER A O 1
ATOM 1043 N N . LYS A 1 133 ? -17.011 7.948 16.005 1.00 83.25 133 LYS A N 1
ATOM 1044 C CA . LYS A 1 133 ? -16.558 8.713 17.180 1.00 83.25 133 LYS A CA 1
ATOM 1045 C C . LYS A 1 133 ? -17.405 9.964 17.424 1.00 83.25 133 LYS A C 1
ATOM 1047 O O . LYS A 1 133 ? -17.782 10.235 18.564 1.00 83.25 133 LYS A O 1
ATOM 1052 N N . ARG A 1 134 ? -1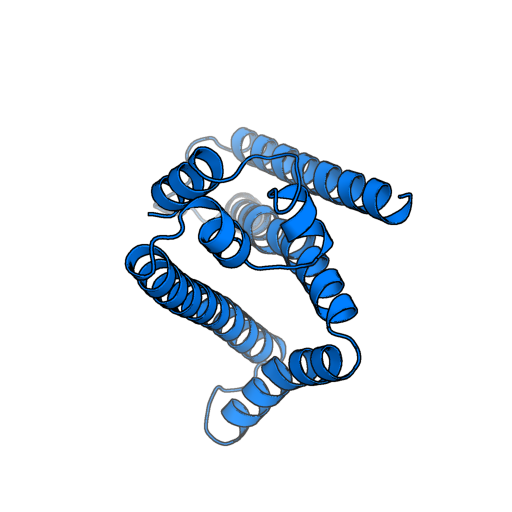7.743 10.702 16.362 1.00 79.88 134 ARG A N 1
ATOM 1053 C CA . ARG A 1 134 ? -18.435 11.993 16.467 1.00 79.88 134 ARG A CA 1
ATOM 1054 C C . ARG A 1 134 ? -19.936 11.875 16.725 1.00 79.88 134 ARG A C 1
ATOM 1056 O O . ARG A 1 134 ? -20.467 12.646 17.520 1.00 79.88 134 ARG A O 1
ATOM 1063 N N . TYR A 1 135 ? -20.624 10.956 16.046 1.00 78.00 135 TYR A N 1
ATOM 1064 C CA . TYR A 1 135 ? -22.093 10.901 16.058 1.00 78.00 135 TYR A CA 1
ATOM 1065 C C . TYR A 1 135 ? -22.664 9.753 16.886 1.00 78.00 135 TYR A C 1
ATOM 1067 O O . TYR A 1 135 ? -23.744 9.917 17.448 1.00 78.00 135 TYR A O 1
ATOM 1075 N N . ILE A 1 136 ? -21.948 8.629 17.000 1.00 79.00 136 ILE A N 1
ATOM 1076 C CA . ILE A 1 136 ? -22.413 7.465 17.770 1.00 79.00 136 ILE A CA 1
ATOM 1077 C C . ILE A 1 136 ? -21.914 7.570 19.210 1.00 79.00 136 ILE A C 1
ATOM 1079 O O . ILE A 1 136 ? -22.715 7.644 20.138 1.00 79.00 136 ILE A O 1
ATOM 1083 N N . LYS A 1 137 ? -20.591 7.644 19.402 1.00 79.69 137 LYS A N 1
ATOM 1084 C CA . LYS A 1 137 ? -19.984 7.712 20.744 1.00 79.69 137 LYS A CA 1
ATOM 1085 C C . LYS A 1 137 ? -20.046 9.103 21.384 1.00 79.69 137 LYS A C 1
ATOM 1087 O O . LYS A 1 137 ? -19.825 9.221 22.582 1.00 79.69 137 LYS A O 1
ATOM 1092 N N . LYS A 1 138 ? -20.360 10.146 20.598 1.00 75.62 138 LYS A N 1
ATOM 1093 C CA . LYS A 1 138 ? -20.420 11.563 21.020 1.00 75.62 138 LYS A CA 1
ATOM 1094 C C . LYS A 1 138 ? -19.169 12.026 21.787 1.00 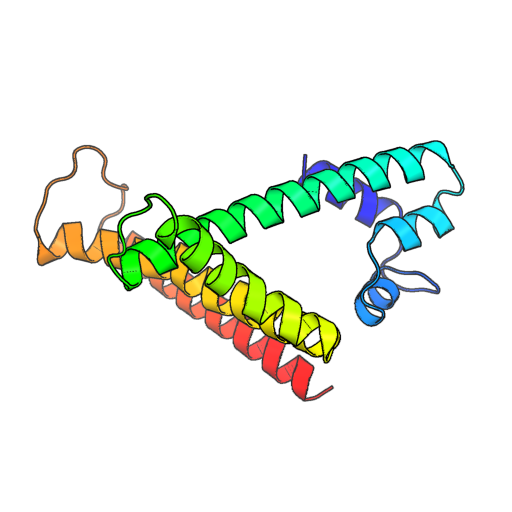75.62 138 LYS A C 1
ATOM 1096 O O . LYS A 1 138 ? -19.241 12.937 22.611 1.00 75.62 138 LYS A O 1
ATOM 1101 N N . GLU A 1 139 ? -18.014 11.426 21.504 1.00 72.50 139 GLU A N 1
ATOM 1102 C CA . GLU A 1 139 ? -16.752 11.799 22.138 1.00 72.50 139 GLU A CA 1
ATOM 1103 C C . GLU A 1 139 ? -16.257 13.121 21.538 1.00 72.50 139 GLU A C 1
ATOM 1105 O O . GLU A 1 139 ? -16.008 13.230 20.333 1.00 72.50 139 GLU A O 1
ATOM 1110 N N . LYS A 1 140 ? -16.103 14.149 22.380 1.00 63.28 140 LYS A N 1
ATOM 1111 C CA . LYS A 1 140 ? -15.465 15.406 21.978 1.00 63.28 140 LYS A CA 1
ATOM 1112 C C . LYS A 1 140 ? -13.953 15.195 21.941 1.00 63.28 140 LYS A C 1
ATOM 1114 O O . LYS A 1 140 ? -13.284 15.316 22.958 1.00 63.28 140 LYS A O 1
ATOM 1119 N N . ALA A 1 141 ? -13.412 14.880 20.767 1.00 66.62 141 ALA A N 1
ATOM 1120 C CA . ALA A 1 141 ? -11.965 14.864 20.570 1.00 66.62 141 ALA A CA 1
ATOM 1121 C C . ALA A 1 141 ? -11.400 16.298 20.628 1.00 66.62 141 ALA A C 1
ATOM 1123 O O . ALA A 1 141 ? -12.021 17.218 20.095 1.00 66.62 141 ALA A O 1
ATOM 1124 N N . THR A 1 142 ? -10.237 16.481 21.255 1.00 63.59 142 THR A N 1
ATOM 1125 C CA . THR A 1 142 ? -9.560 17.785 21.410 1.00 63.59 142 THR A CA 1
ATOM 1126 C C . THR A 1 142 ? -9.036 18.332 20.075 1.00 63.59 142 THR A C 1
ATOM 1128 O O . THR A 1 142 ? -9.095 19.531 19.840 1.00 63.59 142 THR A O 1
ATOM 1131 N N . ASN A 1 143 ? -8.618 17.441 19.165 1.00 64.50 143 ASN A N 1
ATOM 1132 C CA . ASN A 1 143 ? -8.212 17.760 17.794 1.00 64.50 143 ASN A CA 1
ATOM 1133 C C . ASN A 1 143 ? -9.228 17.160 16.813 1.00 64.50 143 ASN A C 1
ATOM 1135 O O . ASN A 1 143 ? -9.126 15.994 16.431 1.00 64.50 143 ASN A O 1
ATOM 1139 N N . GLN A 1 144 ? -10.249 17.936 16.447 1.00 65.56 144 GLN A N 1
ATOM 1140 C CA . GLN A 1 144 ? -11.241 17.541 15.444 1.00 65.56 144 GLN A CA 1
ATOM 1141 C C . GLN A 1 144 ? -10.912 18.167 14.096 1.00 65.56 144 GLN A C 1
ATOM 1143 O O . GLN A 1 144 ? -10.547 19.337 14.018 1.00 65.56 144 GLN A O 1
ATOM 1148 N N . LEU A 1 145 ? -11.111 17.394 13.028 1.00 67.25 145 LEU A N 1
ATOM 1149 C CA . LEU A 1 145 ? -11.095 17.934 11.676 1.00 67.25 145 LEU A CA 1
ATOM 1150 C C . LEU A 1 145 ? -12.191 19.010 11.560 1.00 67.25 145 LEU A C 1
ATOM 1152 O O . LEU A 1 145 ? -13.370 18.751 11.841 1.00 67.25 145 LEU A O 1
ATOM 1156 N N . PHE A 1 146 ? -11.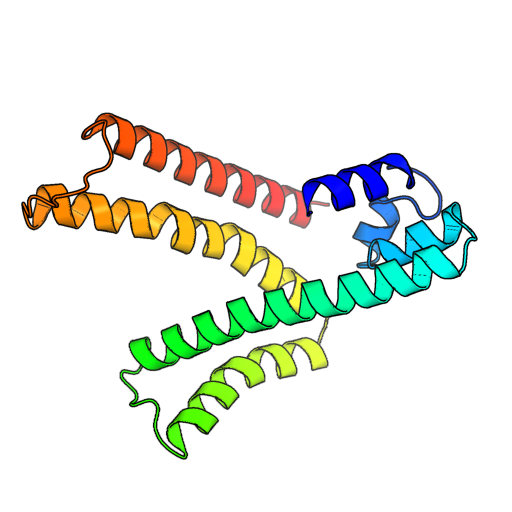795 20.223 11.176 1.00 65.00 146 PHE A N 1
ATOM 1157 C CA . PHE A 1 146 ? -12.718 21.333 10.953 1.00 65.00 146 PHE A CA 1
ATOM 1158 C C . PHE A 1 146 ? -13.651 20.990 9.775 1.00 65.00 146 PHE A C 1
ATOM 1160 O O . PHE A 1 146 ? -13.216 20.369 8.810 1.00 65.00 146 PHE A O 1
ATOM 1167 N N . GLY A 1 147 ? -14.941 21.348 9.846 1.00 68.62 147 GLY A N 1
ATOM 1168 C CA . GLY A 1 147 ? -15.871 21.150 8.714 1.00 68.62 147 GLY A CA 1
ATOM 1169 C C . GLY A 1 147 ? -17.044 20.174 8.906 1.00 68.62 147 GLY A C 1
ATOM 1170 O O . GLY A 1 147 ? -17.775 19.911 7.956 1.00 68.62 147 GLY A O 1
ATOM 1171 N N . GLY A 1 148 ? -17.313 19.680 10.120 1.00 76.19 148 GLY A N 1
ATOM 1172 C CA . GLY A 1 148 ? -18.649 19.132 10.430 1.00 76.19 148 GLY A CA 1
ATOM 1173 C C . GLY A 1 148 ? -19.058 17.841 9.690 1.00 76.19 148 GLY A C 1
ATOM 1174 O O . GLY A 1 148 ? -18.226 17.009 9.345 1.00 76.19 148 GLY A O 1
ATOM 1175 N N . LYS A 1 149 ? -20.373 17.685 9.466 1.00 75.69 149 LYS A N 1
ATOM 1176 C CA . LYS A 1 149 ? -20.965 16.686 8.555 1.00 75.69 149 LYS A CA 1
ATOM 1177 C C . LYS A 1 149 ? -20.628 16.908 7.066 1.00 75.69 149 LYS A C 1
ATOM 1179 O O . LYS A 1 149 ? -20.418 15.899 6.397 1.00 75.69 149 LYS A O 1
ATOM 1184 N N . PRO A 1 150 ? -20.573 18.146 6.520 1.00 83.06 150 PRO A N 1
ATOM 1185 C CA . PRO A 1 150 ? -20.383 18.322 5.079 1.00 83.06 150 PRO A CA 1
ATOM 1186 C C . PRO A 1 150 ? -19.007 17.854 4.601 1.00 83.06 150 PRO A C 1
ATOM 1188 O O . PRO A 1 150 ? -18.930 17.225 3.551 1.00 83.06 150 PRO A O 1
ATOM 1191 N N . ILE A 1 151 ? -17.941 18.044 5.390 1.00 84.44 151 ILE A N 1
ATOM 1192 C CA . ILE A 1 151 ? -16.610 17.536 5.018 1.00 84.44 151 ILE A CA 1
ATOM 1193 C C . ILE A 1 151 ? -16.602 16.000 4.918 1.00 84.44 151 ILE A C 1
ATOM 1195 O O . ILE A 1 151 ? -16.041 15.442 3.982 1.00 84.44 151 ILE A O 1
ATOM 1199 N N . LEU A 1 152 ? -17.293 15.308 5.834 1.00 81.44 152 LEU A N 1
ATOM 1200 C CA . LEU A 1 152 ? -17.408 13.846 5.816 1.00 81.44 152 LEU A CA 1
ATOM 1201 C C . LEU A 1 152 ? -18.217 13.357 4.613 1.00 81.44 152 LEU A C 1
ATOM 1203 O O . LEU A 1 152 ? -17.895 12.321 4.040 1.00 81.44 152 LEU A O 1
ATOM 1207 N N . PHE A 1 153 ? -19.244 14.108 4.214 1.00 85.38 153 PHE A N 1
ATOM 1208 C CA . PHE A 1 153 ? -20.031 13.800 3.025 1.00 85.38 153 PHE A CA 1
ATOM 1209 C C . PHE A 1 153 ? -19.204 13.946 1.742 1.00 85.38 153 PHE A C 1
ATOM 1211 O O . PHE A 1 153 ? -19.228 13.049 0.904 1.00 85.38 153 PHE A O 1
ATOM 1218 N N . VAL A 1 154 ? -18.407 15.015 1.625 1.00 88.50 154 VAL A N 1
ATOM 1219 C CA . VAL A 1 154 ? -17.483 15.210 0.494 1.00 88.50 154 VAL A CA 1
ATOM 1220 C C . VAL A 1 154 ? -16.450 14.085 0.426 1.00 88.50 154 VAL A C 1
ATOM 1222 O O . VAL A 1 154 ? -16.225 13.537 -0.650 1.00 88.50 154 VAL A O 1
ATOM 1225 N N . ILE A 1 155 ? -15.870 13.686 1.563 1.00 86.88 155 ILE A N 1
ATOM 1226 C CA . ILE A 1 155 ? -14.928 12.556 1.610 1.00 86.88 155 ILE A CA 1
ATOM 1227 C C . ILE A 1 155 ? -15.620 11.258 1.172 1.00 86.88 155 ILE A C 1
ATOM 1229 O O . ILE A 1 155 ? -15.050 10.493 0.404 1.00 86.88 155 ILE A O 1
ATOM 1233 N N . CYS A 1 156 ? -16.862 11.022 1.600 1.00 85.50 156 CYS A N 1
ATOM 1234 C CA . CYS A 1 156 ? -17.624 9.844 1.186 1.00 85.50 156 CYS A CA 1
ATOM 1235 C C . CYS A 1 156 ? -17.882 9.829 -0.331 1.00 85.50 156 CYS A C 1
ATOM 1237 O O . CYS A 1 156 ? -17.645 8.814 -0.982 1.00 85.50 156 CYS A O 1
ATOM 1239 N N . ILE A 1 157 ? -18.287 10.966 -0.913 1.00 89.75 157 ILE A N 1
ATOM 1240 C CA . ILE A 1 157 ? -18.435 11.109 -2.370 1.00 89.75 157 ILE A CA 1
ATOM 1241 C C . ILE A 1 157 ? -17.112 10.820 -3.075 1.00 89.75 157 ILE A C 1
ATOM 1243 O O . ILE A 1 157 ? -17.092 10.092 -4.063 1.00 89.75 157 ILE A O 1
ATOM 1247 N N . PHE A 1 158 ? -16.009 11.356 -2.557 1.00 89.50 158 PHE A N 1
ATOM 1248 C CA . PHE A 1 158 ? -14.688 11.125 -3.124 1.00 89.50 158 PHE A CA 1
ATOM 1249 C C . PHE A 1 158 ? -14.307 9.638 -3.105 1.00 89.50 158 PHE A C 1
ATOM 1251 O O . PHE A 1 158 ? -13.831 9.126 -4.113 1.00 89.50 158 PHE A O 1
ATOM 1258 N N . VAL A 1 159 ? -14.588 8.914 -2.016 1.00 87.44 159 VAL A N 1
ATOM 1259 C CA . VAL A 1 159 ? -14.377 7.456 -1.948 1.00 87.44 159 VAL A CA 1
ATOM 1260 C C . VAL A 1 159 ? -15.190 6.724 -3.010 1.00 87.44 159 VAL A C 1
ATOM 1262 O O . 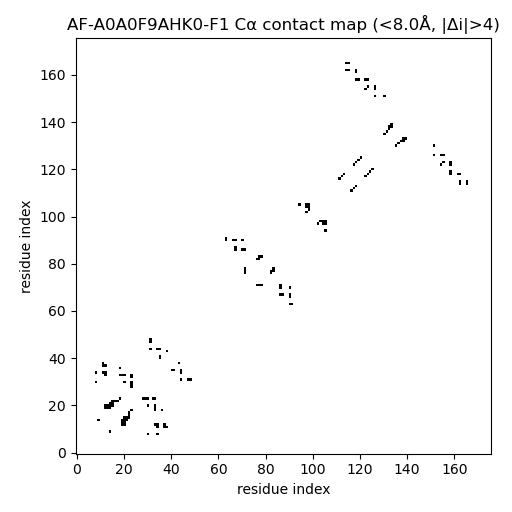VAL A 1 159 ? -14.646 5.881 -3.720 1.00 87.44 159 VAL A O 1
ATOM 1265 N N . VAL A 1 160 ? -16.481 7.040 -3.130 1.00 87.94 160 VAL A N 1
ATOM 1266 C CA . VAL A 1 160 ? -17.361 6.411 -4.127 1.00 87.94 160 VAL A CA 1
ATOM 1267 C C . VAL A 1 160 ? -16.860 6.694 -5.542 1.00 87.94 160 VAL A C 1
ATOM 1269 O O . VAL A 1 160 ? -16.833 5.788 -6.370 1.00 87.94 160 VAL A O 1
ATOM 1272 N N . PHE A 1 161 ? -16.408 7.920 -5.804 1.00 90.56 161 PHE A N 1
ATOM 1273 C CA . PHE A 1 161 ? -15.818 8.298 -7.082 1.00 90.56 161 PHE A CA 1
ATOM 1274 C C . PHE A 1 161 ? -14.542 7.504 -7.388 1.00 90.56 161 PHE A C 1
ATOM 1276 O O . PHE A 1 161 ? -14.422 6.954 -8.479 1.00 90.56 161 PHE A O 1
ATOM 1283 N N . VAL A 1 162 ? -13.618 7.386 -6.430 1.00 88.69 162 VAL A N 1
ATOM 1284 C CA . VAL A 1 162 ? -12.382 6.603 -6.603 1.00 88.69 162 VAL A CA 1
ATOM 1285 C C . VAL A 1 162 ? -12.699 5.135 -6.886 1.00 88.69 162 VAL A C 1
ATOM 1287 O O . VAL A 1 162 ? -12.170 4.574 -7.840 1.00 88.69 162 VAL A O 1
ATOM 1290 N N . LEU A 1 163 ? -13.609 4.526 -6.121 1.00 88.31 163 LEU A N 1
ATOM 1291 C CA . LEU A 1 163 ? -14.027 3.140 -6.353 1.00 88.31 163 LEU A CA 1
ATOM 1292 C C . LEU A 1 163 ? -14.684 2.959 -7.727 1.00 88.31 163 LEU A C 1
ATOM 1294 O O . LEU A 1 163 ? -14.442 1.956 -8.391 1.00 88.31 163 LEU A O 1
ATOM 1298 N N . PHE A 1 164 ? -15.487 3.928 -8.169 1.00 89.56 164 PHE A N 1
ATOM 1299 C CA . PHE A 1 164 ? -16.098 3.898 -9.495 1.00 89.56 164 PHE A CA 1
ATOM 1300 C C . PHE A 1 164 ? -15.046 3.944 -10.609 1.00 89.56 164 PHE A C 1
ATOM 1302 O O . PHE A 1 164 ? -15.122 3.155 -11.549 1.00 89.56 164 PHE A O 1
ATOM 1309 N N . VAL A 1 165 ? -14.051 4.829 -10.492 1.00 88.25 165 VAL A N 1
ATOM 1310 C CA . VAL A 1 165 ? -12.941 4.918 -11.452 1.00 88.25 165 VAL A CA 1
ATOM 1311 C C . VAL A 1 165 ? -12.148 3.612 -11.492 1.00 88.25 165 VAL A C 1
ATOM 1313 O O . VAL A 1 165 ? -11.870 3.120 -12.583 1.00 88.25 165 VAL A O 1
ATOM 1316 N N . GLU A 1 166 ? -11.839 3.026 -10.335 1.00 86.75 166 GLU A N 1
ATOM 1317 C CA . GLU A 1 166 ? -11.079 1.775 -10.247 1.00 86.75 166 GLU A CA 1
ATOM 1318 C C . GLU A 1 166 ? -11.828 0.610 -10.914 1.00 86.75 166 GLU A C 1
ATOM 1320 O O . GLU A 1 166 ? -11.272 -0.118 -11.734 1.00 86.75 166 GLU A O 1
ATOM 1325 N N . ILE A 1 167 ? -13.130 0.477 -10.635 1.00 85.94 167 ILE A N 1
ATOM 1326 C CA . ILE A 1 167 ? -13.984 -0.544 -11.258 1.00 85.94 167 ILE A CA 1
ATOM 1327 C C . ILE A 1 167 ? -14.073 -0.326 -12.772 1.00 85.94 167 ILE A C 1
ATOM 1329 O O . ILE A 1 167 ? -13.996 -1.284 -13.540 1.00 85.94 167 ILE A O 1
ATOM 1333 N N . PHE A 1 168 ? -14.219 0.924 -13.220 1.00 87.12 168 PHE A N 1
ATOM 1334 C CA . PHE A 1 168 ? -14.292 1.247 -14.643 1.00 87.12 168 PHE A CA 1
ATOM 1335 C C . PHE A 1 168 ? -12.989 0.908 -15.383 1.00 87.12 168 PHE A C 1
ATOM 1337 O O . PHE A 1 168 ? -13.027 0.365 -16.490 1.00 87.12 168 PHE A O 1
ATOM 1344 N N . GLN A 1 169 ? -11.836 1.188 -14.771 1.00 83.38 169 GLN A N 1
ATOM 1345 C CA . GLN A 1 169 ? -10.537 0.802 -15.322 1.00 83.38 169 GLN A CA 1
ATOM 1346 C C . GLN A 1 169 ? -10.389 -0.718 -15.414 1.00 83.38 169 GLN A C 1
ATOM 1348 O O . GLN A 1 169 ? -9.931 -1.220 -16.442 1.00 83.38 169 GLN A O 1
ATOM 1353 N N . GLU A 1 170 ? -10.829 -1.451 -14.392 1.00 79.38 170 GLU A N 1
ATOM 1354 C CA . GLU A 1 170 ? -10.730 -2.910 -14.389 1.00 79.38 170 GLU A CA 1
ATOM 1355 C C . GLU A 1 170 ? -11.642 -3.551 -15.448 1.00 79.38 170 GLU A C 1
ATOM 1357 O O . GLU A 1 170 ? -11.217 -4.464 -16.155 1.00 79.38 170 GLU A O 1
ATOM 1362 N N . ILE A 1 171 ? -12.856 -3.022 -15.650 1.00 80.25 171 ILE A N 1
ATOM 1363 C CA . ILE A 1 171 ? -13.747 -3.464 -16.736 1.00 80.25 171 ILE A CA 1
ATOM 1364 C C . ILE A 1 171 ? -13.081 -3.253 -18.100 1.00 80.25 171 ILE A C 1
ATOM 1366 O O . ILE A 1 171 ? -13.048 -4.176 -18.913 1.00 80.25 171 ILE A O 1
ATOM 1370 N N . ASN A 1 172 ? -12.504 -2.073 -18.347 1.00 79.50 172 ASN A N 1
ATOM 1371 C CA . ASN A 1 172 ? -11.815 -1.798 -19.611 1.00 79.50 172 ASN A CA 1
ATOM 1372 C C . ASN A 1 172 ? -10.616 -2.724 -1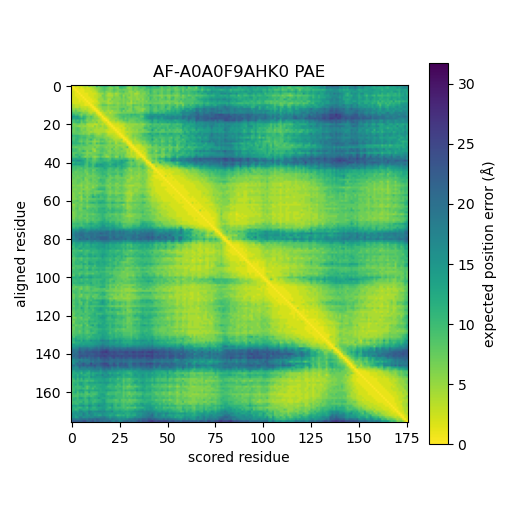9.845 1.00 79.50 172 ASN A C 1
ATOM 1374 O O . ASN A 1 172 ? -10.352 -3.101 -20.983 1.00 79.50 172 ASN A O 1
ATOM 1378 N N . ARG A 1 173 ? -9.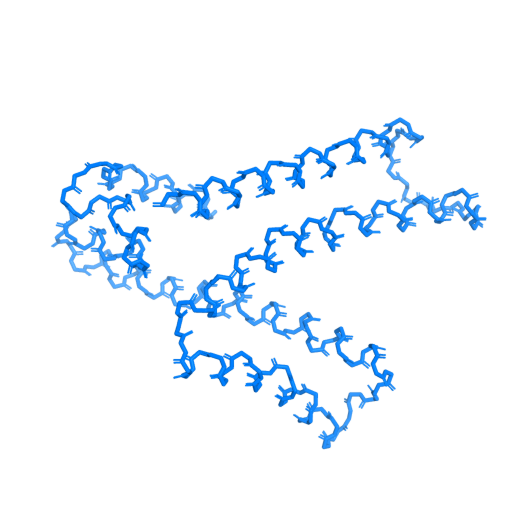910 -3.115 -18.783 1.00 70.38 173 ARG A N 1
ATOM 1379 C CA . ARG A 1 173 ? -8.760 -4.020 -18.860 1.00 70.38 173 ARG A CA 1
ATOM 1380 C C . ARG A 1 173 ? -9.150 -5.477 -19.136 1.00 70.38 173 ARG A C 1
ATOM 1382 O O . ARG A 1 173 ? -8.357 -6.199 -19.726 1.00 70.38 173 ARG A O 1
ATOM 1389 N N . ILE A 1 174 ? -10.334 -5.917 -18.710 1.00 69.12 174 ILE A N 1
ATOM 1390 C CA . ILE A 1 174 ? -10.854 -7.269 -18.995 1.00 69.12 174 ILE A CA 1
ATOM 1391 C C . ILE A 1 174 ? -11.377 -7.374 -20.439 1.00 69.12 174 ILE A C 1
ATOM 1393 O O . ILE A 1 174 ? -11.363 -8.456 -21.022 1.00 69.12 174 ILE A O 1
ATOM 1397 N N . VAL A 1 175 ? -11.854 -6.262 -21.009 1.00 65.44 175 VAL A N 1
ATOM 1398 C CA . VAL A 1 175 ? -12.455 -6.207 -22.354 1.00 65.44 175 VAL A CA 1
ATOM 1399 C C . VAL A 1 175 ? -11.411 -6.051 -23.479 1.00 65.44 175 VAL A C 1
ATOM 1401 O O . VAL A 1 175 ? -11.734 -6.352 -24.628 1.00 65.44 175 VAL A O 1
ATOM 1404 N N . SER A 1 176 ? -10.175 -5.622 -23.178 1.00 48.66 176 SER A N 1
ATOM 1405 C CA . SER A 1 176 ? -9.058 -5.489 -24.142 1.00 48.66 176 SER A CA 1
ATOM 1406 C C . SER A 1 176 ? -8.138 -6.706 -24.181 1.00 48.66 176 SER A C 1
ATOM 1408 O O . SER A 1 176 ? -7.747 -7.110 -25.296 1.00 48.66 176 SER A O 1
#

InterPro domains:
  IPR013059 Tryptophan/tyrosine transporter [PTHR46997] (1-172)
  IPR018227 Amino acid/polyamine transporter 2 [PF03222] (1-164)

Mean predicted aligned error: 9.65 Å

Sequence (176 aa):
MYLIWEFLILGIIPLEGKFGLKQALSQNLDAIQPLRYYTNIKGIYYIGQFFSFFAITTSFLGVSLGLFDFIADGFKIQKKGIKKILIALITFLPPIVITLINPKLFLVALNYAGGIGGALLLVLLPTIMVYSKRYIKKEKATNQLFGGKPILFVICIFVVFVLFVEIFQEINRIVS

Secondary structure (DSSP, 8-state):
-HHHHHHHHHHHS-SSSTT-HHHHHHTT--THHHHHHHH--HHHHHHHHHHHHHHHHHHHHHHHHHHHHHHHHHTT----THHHHHHHHHHHHHHHHHHHH-HHHHHHHHHHIIIIIHHIIIIIHHHHHHHIIIIIS----SSPPSSHHHHHHHHHHHHHHHHHHHHHHHHHHHH-

pLDDT: mean 80.07, std 8.09, range [48.66, 90.81]